Protein AF-A0A7Y4TDK8-F1 (afdb_monomer_lite)

Secondary structure (DSSP, 8-state):
-------EEEE-S--SHHHHHHHHHHTTSTTEEEEE-

pLDDT: mean 90.53, std 14.5, range [45.34, 98.25]

Sequence (37 aa):
MTGIDRTLRTAVIGAGHLGRHHARILAGLPGVDLVAV

Structure (mmCIF, N/CA/C/O backbone):
data_AF-A0A7Y4TDK8-F1
#
_entry.id   AF-A0A7Y4TDK8-F1
#
loop_
_atom_site.group_PDB
_atom_site.id
_atom_site.type_symbol
_atom_site.label_atom_id
_atom_site.label_alt_id
_atom_site.label_comp_id
_atom_site.label_asym_id
_atom_site.label_entity_id
_atom_site.label_seq_id
_atom_site.pdbx_PDB_ins_code
_atom_site.Cartn_x
_atom_site.Cartn_y
_atom_site.Cartn_z
_atom_site.occupancy
_atom_site.B_iso_or_equiv
_atom_site.auth_seq_id
_atom_site.auth_comp_id
_atom_site.auth_asym_id
_atom_site.auth_atom_id
_atom_site.pdbx_PDB_model_num
ATOM 1 N N . MET A 1 1 ? -19.285 9.581 17.228 1.00 45.34 1 MET A N 1
ATOM 2 C CA . MET A 1 1 ? -18.180 8.609 17.071 1.00 45.34 1 MET A CA 1
ATOM 3 C C . MET A 1 1 ? -17.555 8.766 15.687 1.00 45.34 1 MET A C 1
ATOM 5 O O . MET A 1 1 ? -17.824 7.965 14.808 1.00 45.34 1 MET A O 1
ATOM 9 N N . THR A 1 2 ? -16.743 9.795 15.461 1.00 53.19 2 THR A N 1
ATOM 10 C CA . THR A 1 2 ? -15.932 9.906 14.234 1.00 53.19 2 THR A CA 1
ATOM 11 C C . THR A 1 2 ? -14.471 10.006 14.639 1.00 53.19 2 THR A C 1
ATOM 13 O O . THR A 1 2 ? -13.821 11.035 14.496 1.00 53.19 2 THR A O 1
ATOM 16 N N . GLY A 1 3 ? -13.964 8.916 15.216 1.00 51.41 3 GLY A N 1
ATOM 17 C CA . GLY A 1 3 ? -12.528 8.685 15.238 1.00 51.41 3 GLY A CA 1
ATOM 18 C C . GLY A 1 3 ? -12.149 8.239 13.836 1.00 51.41 3 GLY A C 1
ATOM 19 O O . GLY A 1 3 ? -12.458 7.114 13.458 1.00 51.41 3 GLY A O 1
ATOM 20 N N . ILE A 1 4 ? -11.558 9.126 13.036 1.00 64.06 4 ILE A N 1
ATOM 21 C CA . ILE A 1 4 ? -10.825 8.671 11.856 1.00 64.06 4 ILE A CA 1
ATOM 22 C C . ILE A 1 4 ? -9.633 7.912 12.443 1.00 64.06 4 ILE A C 1
ATOM 24 O O . ILE A 1 4 ? -8.689 8.539 12.921 1.00 64.06 4 ILE A O 1
ATOM 28 N N . ASP A 1 5 ? -9.710 6.585 12.504 1.00 66.50 5 ASP A N 1
ATOM 29 C CA . ASP A 1 5 ? -8.536 5.757 12.758 1.00 66.50 5 ASP A CA 1
ATOM 30 C C . ASP A 1 5 ? -7.569 6.040 11.601 1.00 66.50 5 ASP A C 1
ATOM 32 O O . ASP A 1 5 ? -7.800 5.634 10.462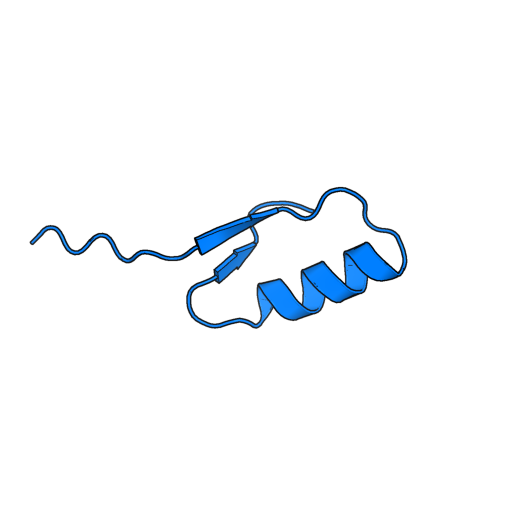 1.00 66.50 5 ASP A O 1
ATOM 36 N N . ARG A 1 6 ? -6.590 6.927 11.828 1.00 73.94 6 ARG A N 1
ATOM 37 C CA . ARG A 1 6 ? -5.722 7.446 10.761 1.00 73.94 6 ARG A CA 1
ATOM 38 C C . ARG A 1 6 ? -4.584 6.470 10.509 1.00 73.94 6 ARG A C 1
ATOM 40 O O . ARG A 1 6 ? -3.420 6.816 10.693 1.00 73.94 6 ARG A O 1
ATOM 47 N N . THR A 1 7 ? -4.929 5.261 10.085 1.00 88.88 7 THR A N 1
ATOM 48 C CA . THR A 1 7 ? -3.963 4.343 9.492 1.00 88.88 7 THR A CA 1
ATOM 49 C C . THR A 1 7 ? -3.422 4.986 8.210 1.00 88.88 7 THR A C 1
ATOM 51 O O . THR A 1 7 ? -4.186 5.402 7.332 1.00 88.88 7 THR A O 1
ATOM 54 N N . LEU A 1 8 ? -2.102 5.134 8.105 1.00 93.94 8 LEU A N 1
ATOM 55 C CA . LEU A 1 8 ? -1.451 5.711 6.935 1.00 93.94 8 LEU A CA 1
ATOM 56 C C . LEU A 1 8 ? -1.438 4.677 5.807 1.00 93.94 8 LEU A C 1
ATOM 58 O O . LEU A 1 8 ? -0.740 3.668 5.889 1.00 93.94 8 LEU A O 1
ATOM 62 N N . ARG A 1 9 ? -2.186 4.945 4.736 1.00 95.38 9 ARG A N 1
ATOM 63 C CA . ARG A 1 9 ? -2.184 4.106 3.533 1.00 95.38 9 ARG A CA 1
ATOM 64 C C . ARG A 1 9 ? -0.943 4.386 2.701 1.00 95.38 9 ARG A C 1
ATOM 66 O O . ARG A 1 9 ? -0.680 5.534 2.346 1.00 95.38 9 ARG A O 1
ATOM 73 N N . THR A 1 10 ? -0.199 3.339 2.377 1.00 97.00 10 THR A N 1
ATOM 74 C CA . THR A 1 10 ? 1.071 3.432 1.656 1.00 97.00 10 THR A CA 1
ATOM 75 C C . THR A 1 10 ? 1.113 2.452 0.495 1.00 97.00 10 THR A C 1
ATOM 77 O O . THR A 1 10 ? 0.465 1.407 0.518 1.00 97.00 10 THR A O 1
ATOM 80 N N . ALA A 1 11 ? 1.887 2.803 -0.524 1.00 97.94 11 ALA A N 1
ATOM 81 C CA . ALA A 1 11 ? 2.224 1.921 -1.625 1.00 97.94 11 ALA A CA 1
ATOM 82 C C . ALA A 1 11 ? 3.715 2.058 -1.919 1.00 97.94 11 ALA A C 1
ATOM 84 O O . ALA A 1 11 ? 4.276 3.154 -1.828 1.00 97.94 11 ALA A O 1
ATOM 85 N N . VAL A 1 12 ? 4.350 0.950 -2.277 1.00 98.25 12 VAL A N 1
ATOM 86 C CA . VAL A 1 12 ? 5.695 0.974 -2.855 1.00 98.25 12 VAL A CA 1
ATOM 87 C C . VAL A 1 12 ? 5.541 1.049 -4.372 1.00 98.25 12 VAL A C 1
ATOM 89 O O . VAL A 1 12 ? 4.645 0.428 -4.921 1.00 98.25 12 VAL A O 1
ATOM 92 N N . ILE A 1 13 ? 6.374 1.845 -5.047 1.00 97.81 13 ILE A N 1
ATOM 93 C CA . ILE A 1 13 ? 6.432 1.878 -6.512 1.00 97.81 13 ILE A CA 1
ATOM 94 C C . ILE A 1 13 ? 7.796 1.336 -6.926 1.00 97.81 13 ILE A C 1
ATOM 96 O O . ILE A 1 13 ? 8.823 1.994 -6.753 1.00 97.81 13 ILE A O 1
ATOM 100 N N . GLY A 1 14 ? 7.785 0.111 -7.452 1.00 96.31 14 GLY A N 1
ATOM 101 C CA . GLY A 1 14 ? 8.971 -0.626 -7.882 1.00 96.31 14 G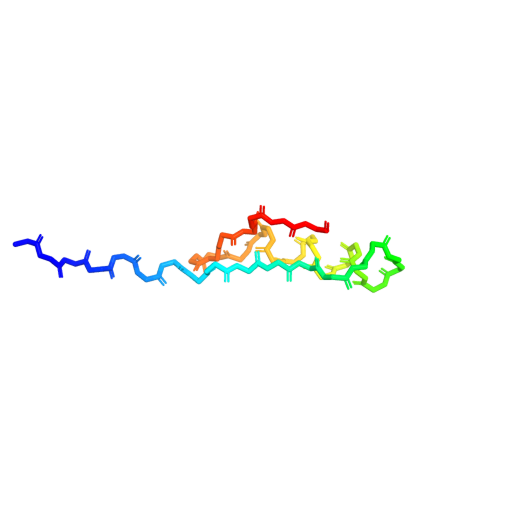LY A CA 1
ATOM 102 C C . GLY A 1 14 ? 9.446 -1.642 -6.840 1.00 96.31 14 GLY A C 1
ATOM 103 O O . GLY A 1 14 ? 9.780 -1.290 -5.714 1.00 96.31 14 GLY A O 1
ATOM 104 N N . ALA A 1 15 ? 9.564 -2.912 -7.243 1.00 95.81 15 ALA A N 1
ATOM 105 C CA . ALA A 1 15 ? 9.862 -4.056 -6.367 1.00 95.81 15 ALA A CA 1
ATOM 106 C C . ALA A 1 15 ? 11.305 -4.598 -6.498 1.00 95.81 15 ALA A C 1
ATOM 108 O O . ALA A 1 15 ? 11.554 -5.807 -6.390 1.00 95.81 15 ALA A O 1
ATOM 109 N N . GLY A 1 16 ? 12.265 -3.701 -6.751 1.00 96.50 16 GLY A N 1
ATOM 110 C CA . GLY A 1 16 ? 13.701 -4.006 -6.752 1.00 96.50 16 GLY A CA 1
ATOM 111 C C . GLY A 1 16 ? 14.272 -4.199 -5.340 1.00 96.50 16 GLY A C 1
ATOM 112 O O . GLY A 1 16 ? 13.531 -4.363 -4.371 1.00 96.50 16 GLY A O 1
ATOM 113 N N . HIS A 1 17 ? 15.601 -4.142 -5.200 1.00 97.69 17 HIS A N 1
ATOM 114 C CA . HIS A 1 17 ? 16.283 -4.367 -3.914 1.00 97.69 17 HIS A CA 1
ATOM 115 C C . HIS A 1 17 ? 15.754 -3.458 -2.787 1.00 97.69 17 HIS A C 1
ATOM 117 O O . HIS A 1 17 ? 15.355 -3.946 -1.731 1.00 97.69 17 HIS A O 1
ATOM 123 N N . LEU A 1 18 ? 15.666 -2.148 -3.041 1.00 97.81 18 LEU A N 1
ATOM 124 C CA . LEU A 1 18 ? 15.147 -1.187 -2.061 1.00 97.81 18 LEU A CA 1
ATOM 125 C C . LEU A 1 18 ? 13.627 -1.278 -1.894 1.00 97.81 18 LEU A C 1
ATOM 127 O O . LEU A 1 18 ? 13.128 -1.182 -0.777 1.00 97.81 18 LEU A O 1
ATOM 131 N N . GLY A 1 19 ? 12.893 -1.527 -2.980 1.00 98.06 19 GLY A N 1
ATOM 132 C CA . GLY A 1 19 ? 11.435 -1.661 -2.952 1.00 98.06 19 GLY A CA 1
ATOM 133 C C . GLY A 1 19 ? 10.957 -2.767 -2.015 1.00 98.06 19 GLY A C 1
ATOM 134 O O . GLY A 1 19 ? 10.120 -2.537 -1.147 1.00 98.06 19 GLY A O 1
ATOM 135 N N . ARG A 1 20 ? 11.566 -3.955 -2.112 1.00 97.88 20 ARG A N 1
ATOM 136 C CA . ARG A 1 20 ? 11.270 -5.084 -1.213 1.00 97.88 20 ARG A CA 1
ATOM 137 C C . ARG A 1 20 ? 11.621 -4.769 0.241 1.00 97.88 20 ARG A C 1
ATOM 139 O O . ARG A 1 20 ? 10.906 -5.190 1.147 1.00 97.88 20 ARG A O 1
ATOM 146 N N . HIS A 1 21 ? 12.705 -4.024 0.471 1.00 98.06 21 HIS A N 1
ATOM 147 C CA . HIS A 1 21 ? 13.096 -3.606 1.815 1.00 98.06 21 HIS A CA 1
ATOM 148 C C . HIS A 1 21 ? 12.078 -2.634 2.428 1.00 98.06 21 HIS A C 1
ATOM 150 O O . HIS A 1 21 ? 11.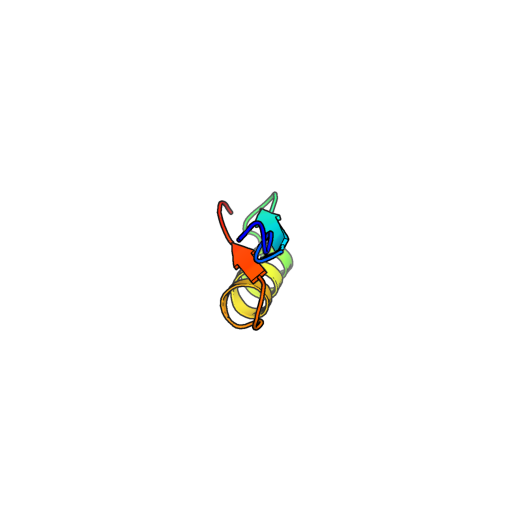673 -2.831 3.574 1.00 98.06 21 HIS A O 1
ATOM 156 N N . HIS A 1 22 ? 11.613 -1.645 1.657 1.00 98.00 22 HIS A N 1
ATOM 157 C CA . HIS A 1 22 ? 10.566 -0.718 2.087 1.00 98.00 22 HIS A CA 1
ATOM 158 C C . HIS A 1 22 ? 9.229 -1.425 2.311 1.00 98.00 22 HIS A C 1
ATOM 160 O O . HIS A 1 22 ? 8.616 -1.201 3.347 1.00 98.00 22 HIS A O 1
ATOM 166 N N . ALA A 1 23 ? 8.817 -2.334 1.420 1.00 98.19 23 ALA A N 1
ATOM 167 C CA . ALA A 1 23 ? 7.589 -3.112 1.594 1.00 98.19 23 ALA A CA 1
ATOM 168 C C . ALA A 1 23 ? 7.614 -3.923 2.901 1.00 98.19 23 ALA A C 1
ATOM 170 O O . ALA A 1 23 ? 6.659 -3.889 3.672 1.00 98.19 23 ALA A O 1
ATOM 1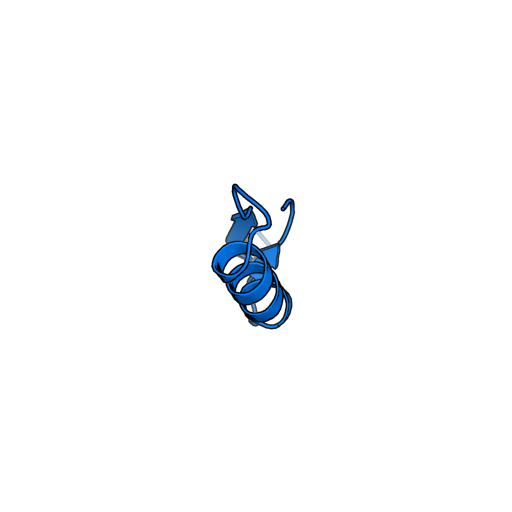71 N N . ARG A 1 24 ? 8.739 -4.587 3.203 1.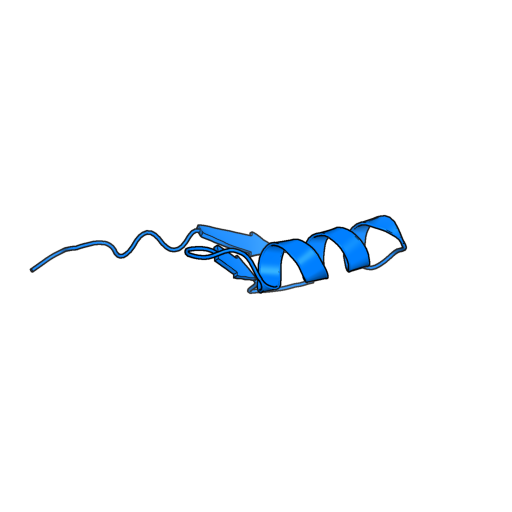00 97.81 24 ARG A N 1
ATOM 172 C CA . ARG A 1 24 ? 8.914 -5.353 4.447 1.00 97.81 24 ARG A CA 1
ATOM 173 C C . ARG A 1 24 ? 8.814 -4.476 5.697 1.00 97.81 24 ARG A C 1
ATOM 175 O O . ARG A 1 24 ? 8.223 -4.906 6.680 1.00 97.81 24 ARG A O 1
ATOM 182 N N . ILE A 1 25 ? 9.421 -3.288 5.681 1.00 98.00 25 ILE A N 1
ATOM 183 C CA . ILE A 1 25 ? 9.351 -2.358 6.816 1.00 98.00 25 ILE A CA 1
ATOM 184 C C . ILE A 1 25 ? 7.923 -1.828 6.968 1.00 98.00 25 ILE A C 1
ATOM 186 O O . ILE A 1 25 ? 7.356 -1.947 8.048 1.00 98.00 25 ILE A O 1
ATOM 190 N N . LEU A 1 26 ? 7.333 -1.295 5.894 1.00 97.69 26 LEU A N 1
ATOM 191 C CA . LEU A 1 26 ? 5.995 -0.696 5.905 1.00 97.69 26 LEU A CA 1
ATOM 192 C C . LEU A 1 26 ? 4.916 -1.690 6.355 1.00 97.69 26 LEU A C 1
ATOM 194 O O . LEU A 1 26 ? 4.059 -1.315 7.145 1.00 97.69 26 LEU A O 1
ATOM 198 N N . ALA A 1 27 ? 5.003 -2.960 5.943 1.00 96.94 27 ALA A N 1
ATOM 199 C CA . ALA A 1 27 ? 4.067 -4.010 6.356 1.00 96.94 27 ALA A CA 1
ATOM 200 C C . ALA A 1 27 ? 4.127 -4.359 7.858 1.00 96.94 27 ALA A C 1
ATOM 202 O O . ALA A 1 27 ? 3.199 -4.969 8.381 1.00 96.94 27 ALA A O 1
ATOM 203 N N . GLY A 1 28 ? 5.219 -4.013 8.546 1.00 96.44 28 GLY A N 1
ATOM 204 C CA . GLY A 1 28 ? 5.396 -4.259 9.978 1.00 96.44 28 GLY A CA 1
ATOM 205 C C . GLY A 1 28 ? 5.186 -3.028 10.860 1.00 96.44 28 GL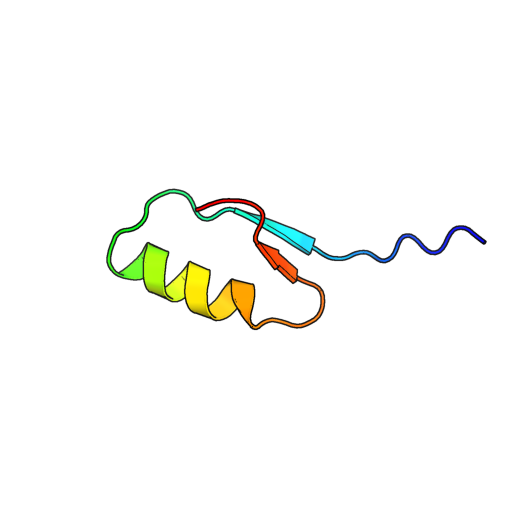Y A C 1
ATOM 206 O O . GLY A 1 28 ? 5.305 -3.141 12.080 1.00 96.44 28 GLY A O 1
ATOM 207 N N . LEU A 1 29 ? 4.929 -1.852 10.279 1.00 96.75 29 LEU A N 1
ATOM 208 C CA . LEU A 1 29 ? 4.804 -0.616 11.045 1.00 96.75 29 LEU A CA 1
ATOM 209 C C . LEU A 1 29 ? 3.383 -0.461 11.614 1.00 96.75 29 LEU A C 1
ATOM 211 O O . LEU A 1 29 ? 2.409 -0.503 10.863 1.00 96.75 29 LEU A O 1
ATOM 215 N N . PRO A 1 30 ? 3.235 -0.236 12.932 1.00 94.62 30 PRO A N 1
ATOM 216 C CA . PRO A 1 30 ? 1.929 0.005 13.527 1.00 94.62 30 PRO A CA 1
ATOM 217 C C . PRO A 1 30 ? 1.318 1.292 12.965 1.00 94.62 30 PRO A C 1
ATOM 219 O O . PRO A 1 30 ? 1.997 2.309 12.822 1.00 94.62 30 PRO A O 1
ATOM 222 N N . GLY A 1 31 ? 0.022 1.249 12.660 1.00 93.38 31 GLY A N 1
ATOM 223 C CA . GLY A 1 31 ? -0.684 2.390 12.078 1.00 93.38 31 GLY A CA 1
ATOM 224 C C . GLY A 1 31 ? -0.382 2.631 10.595 1.00 93.38 31 GLY A C 1
ATOM 225 O O . GLY A 1 31 ? -0.741 3.690 10.087 1.00 93.38 31 GLY A O 1
ATOM 226 N N . VAL A 1 32 ? 0.247 1.680 9.895 1.00 95.88 32 VAL A N 1
ATOM 227 C CA . VAL A 1 32 ? 0.460 1.714 8.441 1.00 95.88 32 VAL A CA 1
ATOM 228 C C . VAL A 1 32 ? -0.304 0.572 7.777 1.00 95.88 32 VAL A C 1
ATOM 230 O O . VAL A 1 32 ? -0.316 -0.550 8.275 1.00 95.88 32 VAL A O 1
ATOM 233 N N . ASP A 1 33 ? -0.923 0.870 6.638 1.00 96.38 33 ASP A N 1
ATOM 234 C CA . ASP A 1 33 ? -1.567 -0.106 5.760 1.00 96.38 33 ASP A CA 1
ATOM 235 C C . ASP A 1 33 ? -0.868 -0.082 4.391 1.00 96.38 33 ASP A C 1
ATOM 237 O O . ASP A 1 33 ? -0.884 0.938 3.692 1.00 96.38 33 ASP A O 1
ATOM 241 N N . LEU A 1 34 ? -0.183 -1.170 4.026 1.00 97.00 34 LEU A N 1
ATOM 242 C CA . LEU A 1 34 ? 0.500 -1.308 2.736 1.00 97.00 34 LEU A CA 1
ATOM 243 C C . LEU A 1 34 ? -0.482 -1.880 1.708 1.00 97.00 34 LEU A C 1
ATOM 245 O O . LEU A 1 34 ? -0.666 -3.092 1.619 1.00 97.00 34 LEU A O 1
ATOM 249 N N . VAL A 1 35 ? -1.094 -1.001 0.916 1.00 97.50 35 VAL A N 1
ATOM 250 C CA . VAL A 1 35 ? -2.200 -1.366 0.017 1.00 97.50 35 VAL A CA 1
ATOM 251 C C . VAL A 1 35 ? -1.738 -1.855 -1.360 1.00 97.50 35 VAL A C 1
ATOM 253 O O . VAL A 1 35 ? -2.527 -2.458 -2.084 1.00 97.50 35 VAL A O 1
ATOM 256 N N . ALA A 1 36 ? -0.482 -1.585 -1.741 1.00 97.81 36 ALA A N 1
ATOM 257 C CA . ALA A 1 36 ? 0.111 -2.000 -3.017 1.00 97.81 36 ALA A CA 1
ATOM 258 C C . ALA A 1 36 ? 1.657 -2.002 -2.985 1.00 97.81 36 ALA A C 1
ATOM 260 O O . ALA A 1 36 ? 2.271 -1.337 -2.145 1.00 97.81 36 ALA A O 1
ATOM 261 N N . VAL A 1 37 ? 2.280 -2.723 -3.928 1.00 95.56 37 VAL A N 1
ATOM 262 C CA . VAL A 1 37 ? 3.742 -2.808 -4.158 1.00 95.56 37 VAL A CA 1
ATOM 263 C C . VAL A 1 37 ? 4.061 -2.670 -5.646 1.00 95.56 37 VAL A C 1
ATOM 265 O O . VAL A 1 37 ? 3.234 -3.158 -6.447 1.00 95.56 37 VAL A O 1
#

Radius of gyration: 11.69 Å; chains: 1; bounding box: 34×15×25 Å

Foldseek 3Di:
DPPPLQQAEDEQDDDPPVSVVVLVVQVPDPSHDHPYD